Protein AF-A0A961L7F3-F1 (afdb_monomer_lite)

pLDDT: mean 91.5, std 8.27, range [60.72, 98.56]

Radius of gyration: 20.48 Å; chains: 1; bounding box: 46×17×49 Å

Secondary structure (DSSP, 8-state):
-GGGT---PPPTTTSGGG-TTSPPP--SHHHHHHHHHHHHHHHHHHS-SSGGGTT-

Sequence (56 aa):
DVAEGNPINVPRNYYPGDDPARPPQNRWRSHAHLLYGNWINEIYQTTPFDLNRIGR

Structure (mmCIF, N/CA/C/O backbone):
data_AF-A0A961L7F3-F1
#
_entry.id   AF-A0A961L7F3-F1
#
loop_
_atom_site.group_PDB
_atom_site.id
_atom_site.type_symbol
_atom_site.label_atom_id
_atom_site.label_alt_id
_atom_site.label_comp_id
_atom_site.label_asym_id
_atom_site.label_entity_id
_atom_site.label_seq_id
_atom_site.pdbx_PDB_ins_code
_atom_site.Cartn_x
_atom_site.Cartn_y
_atom_site.Cartn_z
_atom_site.occupancy
_atom_site.B_iso_or_equiv
_atom_site.auth_seq_id
_atom_site.auth_comp_id
_atom_site.auth_asym_id
_atom_site.auth_atom_id
_atom_site.pdbx_PDB_model_num
ATOM 1 N N . ASP A 1 1 ? -20.379 5.470 5.307 1.00 60.72 1 ASP A N 1
ATOM 2 C CA . ASP A 1 1 ? -19.504 5.407 6.496 1.00 60.72 1 ASP A CA 1
ATOM 3 C C . ASP A 1 1 ? -20.317 5.055 7.751 1.00 60.72 1 ASP A C 1
ATOM 5 O O . ASP A 1 1 ? -21.534 4.961 7.637 1.00 60.72 1 ASP A O 1
ATOM 9 N N . VAL A 1 2 ? -19.705 4.860 8.930 1.00 65.06 2 VAL A N 1
ATOM 10 C CA . VAL A 1 2 ? -20.426 4.711 10.221 1.00 65.06 2 VAL A CA 1
ATOM 11 C C . VAL A 1 2 ? -21.449 5.843 10.411 1.00 65.06 2 VAL A C 1
ATOM 13 O O . VAL A 1 2 ? -22.565 5.601 10.866 1.00 65.06 2 VAL A O 1
ATOM 16 N N . ALA A 1 3 ? -21.112 7.059 9.964 1.00 73.31 3 ALA A N 1
ATOM 17 C CA . ALA A 1 3 ? -22.008 8.218 9.957 1.00 73.31 3 ALA A CA 1
ATOM 18 C C . ALA A 1 3 ? -23.241 8.075 9.036 1.00 73.31 3 ALA A C 1
ATOM 20 O O . ALA A 1 3 ? -24.232 8.775 9.217 1.00 73.31 3 ALA A O 1
ATOM 21 N N . GLU A 1 4 ? -23.201 7.164 8.065 1.00 80.50 4 GLU A N 1
ATOM 22 C CA . GLU A 1 4 ? -24.296 6.879 7.126 1.00 80.50 4 GLU A CA 1
ATOM 23 C C . GLU A 1 4 ? -25.158 5.688 7.588 1.00 80.50 4 GLU A C 1
ATOM 25 O O . GLU A 1 4 ? -26.013 5.220 6.842 1.00 80.50 4 GLU A O 1
ATOM 30 N N . GLY A 1 5 ? -24.933 5.167 8.804 1.00 75.50 5 GLY A N 1
ATOM 31 C CA . GLY A 1 5 ? -25.720 4.072 9.388 1.00 75.50 5 GLY A CA 1
ATOM 32 C C . GLY A 1 5 ? -25.468 2.698 8.761 1.00 75.50 5 GLY A C 1
ATOM 33 O O . GLY A 1 5 ? -26.178 1.740 9.063 1.00 75.50 5 GLY A O 1
ATOM 34 N N . ASN A 1 6 ? -24.458 2.581 7.897 1.00 79.81 6 ASN A N 1
ATOM 35 C CA . ASN A 1 6 ? -24.109 1.315 7.269 1.00 79.81 6 ASN A CA 1
ATOM 36 C C . ASN A 1 6 ? -23.417 0.392 8.295 1.00 79.81 6 ASN A C 1
ATOM 38 O O . ASN A 1 6 ? -22.499 0.847 8.985 1.00 79.81 6 ASN A O 1
ATOM 42 N N . PRO A 1 7 ? -23.797 -0.897 8.401 1.00 80.69 7 PRO A N 1
ATOM 43 C CA . PRO A 1 7 ? -23.187 -1.831 9.344 1.00 80.69 7 PRO A CA 1
ATOM 44 C C . PRO A 1 7 ? -21.779 -2.220 8.869 1.00 80.69 7 PRO A C 1
ATOM 46 O O . PRO A 1 7 ? -21.585 -3.216 8.174 1.00 80.69 7 PRO A O 1
ATOM 49 N N . ILE A 1 8 ? -20.787 -1.403 9.221 1.00 86.56 8 ILE A N 1
ATOM 50 C CA . ILE A 1 8 ? -19.373 -1.595 8.885 1.00 86.56 8 ILE A CA 1
ATOM 51 C C . ILE A 1 8 ? -18.607 -1.884 10.175 1.00 86.56 8 ILE A C 1
ATOM 53 O O . ILE A 1 8 ? -18.732 -1.165 11.164 1.00 86.56 8 ILE A O 1
ATOM 57 N N . ASN A 1 9 ? -17.797 -2.941 10.160 1.00 88.25 9 ASN A N 1
ATOM 58 C CA . ASN A 1 9 ? -16.948 -3.299 11.293 1.00 88.25 9 ASN A CA 1
ATOM 59 C C . ASN A 1 9 ? -15.668 -2.456 11.321 1.00 88.25 9 ASN A C 1
ATOM 61 O O . ASN A 1 9 ? -15.139 -2.075 10.274 1.00 88.25 9 ASN A O 1
ATOM 65 N N . VAL A 1 10 ? -15.122 -2.246 12.521 1.00 89.69 10 VAL A N 1
ATOM 66 C CA . VAL A 1 10 ? -13.813 -1.605 12.697 1.00 89.69 10 VAL A CA 1
ATOM 67 C C . VAL A 1 10 ? -12.731 -2.429 11.978 1.00 89.69 10 VAL A C 1
ATOM 69 O O . VAL A 1 10 ? -12.717 -3.661 12.099 1.00 89.69 10 VAL A O 1
ATOM 72 N N . PRO A 1 11 ? -11.811 -1.793 11.225 1.00 91.62 11 PRO A N 1
ATOM 73 C CA . PRO A 1 11 ? -10.717 -2.506 10.580 1.00 91.62 11 PRO A CA 1
ATOM 74 C C . PRO A 1 11 ? -9.833 -3.215 11.611 1.00 91.62 11 PRO A C 1
ATOM 76 O O . PRO A 1 11 ? -9.310 -2.595 12.540 1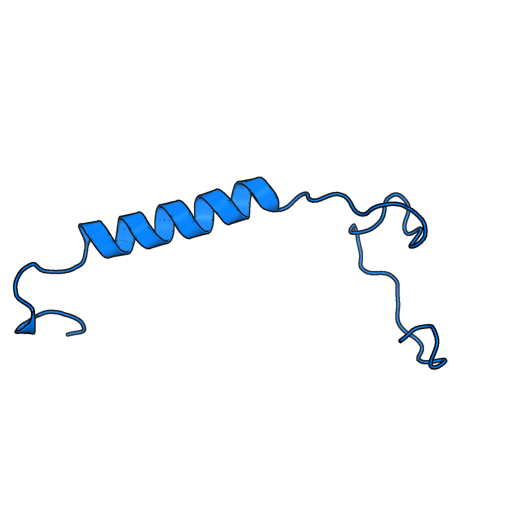.00 91.62 11 PRO A O 1
ATOM 79 N N . ARG A 1 12 ? -9.629 -4.523 11.424 1.00 91.88 12 ARG A N 1
ATOM 80 C CA . ARG A 1 12 ? -8.839 -5.336 12.357 1.00 91.88 12 ARG A CA 1
ATOM 81 C C . ARG A 1 12 ? -7.399 -4.844 12.446 1.00 91.88 12 ARG A C 1
ATOM 83 O O . ARG A 1 12 ? -6.750 -4.629 11.425 1.00 91.88 12 ARG A O 1
ATOM 90 N N . ASN A 1 13 ? -6.877 -4.779 13.672 1.00 92.31 13 ASN A N 1
ATOM 91 C CA . ASN A 1 13 ? -5.480 -4.441 13.974 1.00 92.31 13 ASN A CA 1
ATOM 92 C C . ASN A 1 13 ? -5.027 -3.053 13.480 1.00 92.31 13 ASN A C 1
ATOM 94 O O . ASN A 1 13 ? -3.822 -2.812 13.378 1.00 92.31 13 ASN A O 1
ATOM 98 N N . TYR A 1 14 ? -5.966 -2.155 13.173 1.00 94.25 14 TYR A N 1
ATOM 99 C CA . TYR A 1 14 ? -5.667 -0.811 12.678 1.00 94.25 14 TYR A CA 1
ATOM 100 C C . TYR A 1 14 ? -5.641 0.216 13.816 1.00 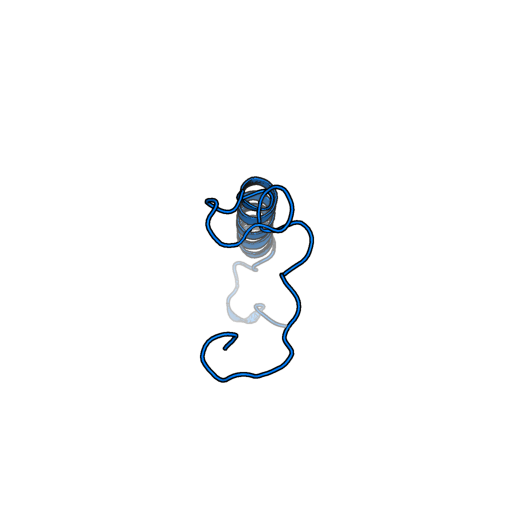94.25 14 TYR A C 1
ATOM 102 O O . TYR A 1 14 ? -4.637 0.907 14.021 1.00 94.25 14 TYR A O 1
ATOM 110 N N . TYR A 1 15 ? -6.716 0.255 14.605 1.00 95.12 15 TYR A N 1
ATOM 111 C CA . TYR A 1 15 ? -6.832 1.101 15.786 1.00 95.12 15 TYR A CA 1
ATOM 112 C C . TYR A 1 15 ? -6.421 0.351 17.063 1.00 95.12 15 TYR A C 1
ATOM 114 O O . TYR A 1 15 ? -6.756 -0.826 17.223 1.00 95.12 15 TYR A O 1
ATOM 122 N N . PRO A 1 16 ? -5.704 0.995 18.002 1.00 94.38 16 PRO A N 1
ATOM 123 C CA . PRO A 1 16 ? -5.368 0.373 19.278 1.00 94.38 16 PRO A CA 1
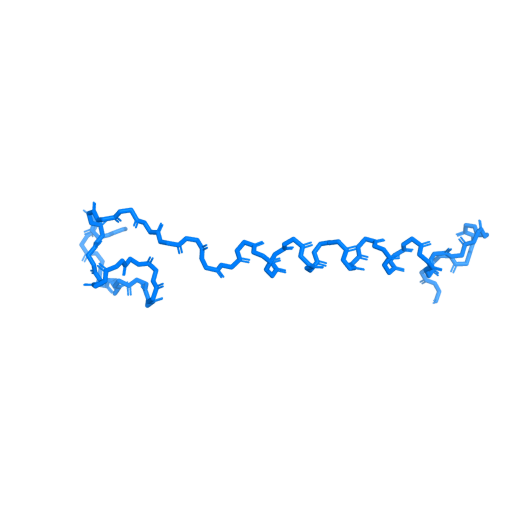ATOM 124 C C . PRO A 1 16 ? -6.614 0.009 20.101 1.00 94.38 16 PRO A C 1
ATOM 126 O O . PRO A 1 16 ? -7.293 0.888 20.625 1.00 94.38 16 PRO A O 1
ATOM 129 N N . GLY A 1 17 ? -6.869 -1.291 20.271 1.00 93.19 17 GLY A N 1
ATOM 130 C CA . GLY A 1 17 ? -8.026 -1.789 21.025 1.00 93.19 17 GLY A CA 1
ATOM 131 C C . GLY A 1 17 ? -9.364 -1.592 20.309 1.00 93.19 17 GLY A C 1
ATOM 132 O O . GLY A 1 17 ? -10.371 -1.429 20.983 1.00 93.19 17 GLY A O 1
ATOM 133 N N . ASP A 1 18 ? -9.356 -1.562 18.971 1.00 92.56 18 ASP A N 1
ATOM 134 C CA . ASP A 1 18 ? -10.540 -1.358 18.123 1.00 92.56 18 ASP A CA 1
ATOM 135 C C . ASP A 1 18 ? -11.288 -0.034 18.383 1.00 92.56 18 ASP A C 1
ATOM 137 O O . ASP A 1 18 ? -12.459 0.094 18.040 1.00 92.56 18 ASP A O 1
ATOM 141 N N . ASP A 1 19 ? -10.597 0.966 18.944 1.00 92.00 19 ASP A N 1
ATOM 142 C CA . ASP A 1 19 ? -11.134 2.299 19.245 1.00 92.00 19 ASP A CA 1
ATOM 143 C C . ASP A 1 19 ? -10.789 3.320 18.135 1.00 92.00 19 ASP A C 1
ATOM 145 O O . ASP A 1 19 ? -9.641 3.782 18.069 1.00 92.00 19 ASP A O 1
ATOM 149 N N . PRO A 1 20 ? -11.755 3.728 17.284 1.00 89.88 20 PRO A N 1
ATOM 150 C CA . PRO A 1 20 ? -11.521 4.662 16.180 1.00 89.88 20 PRO A CA 1
ATOM 151 C C . PRO A 1 20 ? -11.144 6.085 16.612 1.00 89.88 20 PRO A C 1
ATOM 153 O O . PRO A 1 20 ? -10.662 6.856 15.782 1.00 89.88 20 PRO A O 1
ATOM 156 N N . ALA A 1 21 ? -11.349 6.456 17.884 1.00 92.81 21 ALA A N 1
ATOM 157 C CA . ALA A 1 21 ? -10.940 7.759 18.408 1.00 92.81 21 ALA A CA 1
ATOM 158 C C . ALA A 1 21 ? -9.426 7.834 18.668 1.00 92.81 21 ALA A C 1
ATOM 160 O O . ALA A 1 21 ? -8.866 8.922 18.830 1.00 92.81 21 ALA A O 1
ATOM 161 N N . ARG A 1 22 ? -8.740 6.685 18.712 1.00 94.44 22 ARG A N 1
ATOM 162 C CA . ARG A 1 22 ? -7.294 6.615 18.933 1.00 94.44 22 ARG A CA 1
ATOM 163 C C . ARG A 1 22 ? -6.538 6.700 17.609 1.00 94.44 22 ARG A C 1
ATOM 165 O O . ARG A 1 22 ? -6.983 6.151 16.605 1.00 94.44 22 ARG A O 1
ATOM 172 N N . PRO A 1 23 ? -5.347 7.321 17.584 1.00 94.56 23 PRO A N 1
ATOM 173 C CA . PRO A 1 23 ? -4.537 7.346 16.375 1.00 94.56 23 PRO A CA 1
ATOM 174 C C . PRO A 1 23 ? -4.118 5.916 15.975 1.00 94.56 23 PRO A C 1
ATOM 176 O O . PRO A 1 23 ? -3.636 5.158 16.829 1.00 94.56 23 PRO A O 1
ATOM 179 N N . PRO A 1 24 ? -4.274 5.527 14.695 1.00 95.31 24 PRO A N 1
ATOM 180 C CA . PRO A 1 24 ? -3.889 4.206 14.220 1.00 95.31 24 PRO A CA 1
ATOM 181 C C . PRO A 1 24 ? -2.367 4.038 14.227 1.00 95.31 24 PRO A C 1
ATOM 183 O O . PRO A 1 24 ? -1.602 4.991 14.061 1.00 95.31 24 PRO A O 1
ATOM 186 N N . GLN A 1 25 ? -1.913 2.797 14.392 1.00 93.81 25 GLN A N 1
ATOM 187 C CA . GLN A 1 25 ? -0.487 2.476 14.376 1.00 93.81 25 GLN A CA 1
ATOM 188 C C . GLN A 1 25 ? -0.052 2.054 12.975 1.00 93.81 25 GLN A C 1
ATOM 190 O O . GLN A 1 25 ? -0.523 1.049 12.447 1.00 93.81 25 GLN A O 1
ATOM 195 N N . ASN A 1 26 ? 0.912 2.767 12.391 1.00 94.94 26 ASN A N 1
ATOM 196 C CA . ASN A 1 26 ? 1.487 2.367 11.110 1.00 94.94 26 ASN A CA 1
ATOM 197 C C . ASN A 1 26 ? 2.478 1.205 11.293 1.00 94.94 26 ASN A C 1
ATOM 199 O O . ASN A 1 26 ? 3.667 1.412 11.535 1.00 94.94 26 ASN A O 1
ATOM 203 N N . ARG A 1 27 ? 1.972 -0.025 11.166 1.00 95.31 27 ARG A N 1
ATOM 204 C CA . ARG A 1 27 ? 2.749 -1.270 11.310 1.00 95.31 27 ARG A CA 1
ATOM 205 C C . ARG A 1 27 ? 3.339 -1.789 9.994 1.00 95.31 27 ARG A C 1
ATOM 207 O O . ARG A 1 27 ? 4.150 -2.708 10.008 1.00 95.31 27 ARG A O 1
ATOM 214 N N . TRP A 1 28 ? 2.954 -1.207 8.859 1.00 97.19 28 TRP A N 1
ATOM 215 C CA . TRP A 1 28 ? 3.354 -1.656 7.518 1.00 97.19 28 TRP A CA 1
ATOM 216 C C . TRP A 1 28 ? 4.440 -0.783 6.881 1.00 97.19 28 TRP A C 1
ATOM 218 O O . TRP A 1 28 ? 4.988 -1.158 5.847 1.00 97.19 28 TRP A O 1
ATOM 228 N N . ARG A 1 29 ? 4.794 0.360 7.488 1.00 97.50 29 ARG A N 1
ATOM 229 C CA . ARG A 1 29 ? 5.743 1.331 6.917 1.00 97.50 29 ARG A CA 1
ATOM 230 C C . ARG A 1 29 ? 7.068 0.708 6.492 1.00 97.50 29 ARG A C 1
ATOM 232 O O . ARG A 1 29 ? 7.514 0.980 5.385 1.00 97.50 29 ARG A O 1
ATOM 239 N N . SER A 1 30 ? 7.698 -0.096 7.345 1.00 97.19 30 SER A N 1
ATOM 240 C CA . SER A 1 30 ? 8.997 -0.713 7.043 1.00 97.19 30 SER A CA 1
ATOM 241 C C . SER A 1 30 ? 8.920 -1.610 5.808 1.00 97.19 30 SER A C 1
ATOM 243 O O . SER A 1 30 ? 9.691 -1.441 4.869 1.00 97.19 30 SER A O 1
ATOM 245 N N . HIS A 1 31 ? 7.928 -2.496 5.767 1.00 97.81 31 HIS A N 1
ATOM 246 C CA . HIS A 1 31 ? 7.705 -3.415 4.655 1.00 97.81 31 HIS A CA 1
ATOM 247 C C . HIS A 1 31 ? 7.317 -2.686 3.366 1.00 97.81 31 HIS A C 1
ATOM 249 O O . HIS A 1 31 ? 7.750 -3.094 2.295 1.00 97.81 31 HIS A O 1
ATOM 255 N N . ALA A 1 32 ? 6.574 -1.579 3.453 1.00 98.06 32 ALA A N 1
ATOM 256 C CA . ALA A 1 32 ? 6.284 -0.742 2.292 1.00 98.06 32 ALA A CA 1
ATOM 257 C C . ALA A 1 32 ? 7.571 -0.152 1.688 1.00 98.06 32 ALA A C 1
ATOM 259 O O . ALA A 1 32 ? 7.769 -0.239 0.480 1.00 98.06 32 ALA A O 1
ATOM 260 N N . HIS A 1 33 ? 8.475 0.388 2.515 1.00 98.06 33 HIS A N 1
ATOM 261 C CA . HIS A 1 33 ? 9.761 0.902 2.022 1.00 98.06 33 HIS A CA 1
ATOM 262 C C . HIS A 1 33 ? 10.620 -0.210 1.411 1.00 98.06 33 HIS A C 1
ATOM 264 O O . HIS A 1 33 ? 11.213 0.004 0.358 1.00 98.06 33 HIS A O 1
ATOM 270 N N . LEU A 1 34 ? 10.649 -1.397 2.028 1.00 98.50 34 LEU A N 1
ATOM 271 C CA . LEU A 1 34 ? 11.354 -2.554 1.472 1.00 98.50 34 LEU A CA 1
ATOM 272 C C . LEU A 1 34 ? 10.772 -2.977 0.123 1.00 98.50 34 LEU A C 1
ATOM 274 O O . LEU A 1 34 ? 11.528 -3.197 -0.814 1.00 98.50 34 LEU A O 1
ATOM 278 N N . LEU A 1 35 ? 9.445 -3.051 0.001 1.00 98.56 35 LEU A N 1
ATOM 279 C CA . LEU A 1 35 ? 8.783 -3.433 -1.243 1.00 98.56 35 LEU A CA 1
ATOM 280 C C . LEU A 1 35 ? 9.153 -2.481 -2.384 1.00 98.56 35 LEU A C 1
ATOM 282 O O . LEU A 1 35 ? 9.626 -2.939 -3.418 1.00 98.56 35 LEU A O 1
ATOM 286 N N . TYR A 1 36 ? 8.982 -1.171 -2.187 1.00 98.19 36 TYR A N 1
ATOM 287 C CA . TYR A 1 36 ? 9.306 -0.189 -3.225 1.00 98.19 36 TYR A CA 1
ATOM 288 C C . TYR A 1 36 ? 10.804 -0.143 -3.531 1.00 98.19 36 TYR A C 1
ATOM 290 O O . TYR A 1 36 ? 11.180 -0.102 -4.700 1.00 98.19 36 TYR A O 1
ATOM 298 N N . GLY A 1 37 ? 11.659 -0.186 -2.506 1.00 98.25 37 GLY A N 1
ATOM 299 C CA . GLY A 1 37 ? 13.111 -0.178 -2.684 1.00 98.25 37 GLY A CA 1
ATOM 300 C C . GLY A 1 37 ? 13.601 -1.394 -3.467 1.00 98.25 37 GLY A C 1
ATOM 301 O O . GLY A 1 37 ? 14.318 -1.242 -4.454 1.00 98.25 37 GLY A O 1
ATOM 302 N N . ASN A 1 38 ? 13.153 -2.589 -3.080 1.00 98.38 38 ASN A N 1
ATOM 303 C CA . ASN A 1 38 ? 13.506 -3.828 -3.767 1.00 98.38 38 ASN A CA 1
ATOM 304 C C . ASN A 1 38 ? 12.960 -3.847 -5.195 1.00 98.38 38 ASN A C 1
ATOM 306 O O . ASN A 1 38 ? 13.688 -4.203 -6.114 1.00 98.38 38 ASN A O 1
ATOM 310 N N . TRP A 1 39 ? 11.708 -3.431 -5.396 1.00 98.25 39 TRP A N 1
ATOM 311 C CA . TRP A 1 39 ? 11.077 -3.412 -6.714 1.00 98.25 39 TRP A CA 1
ATOM 312 C C . TRP A 1 39 ? 11.791 -2.476 -7.696 1.00 98.25 39 TRP A C 1
ATOM 314 O O . TRP A 1 39 ? 12.087 -2.876 -8.820 1.00 98.25 39 TRP A O 1
ATOM 324 N N . ILE A 1 40 ? 12.125 -1.254 -7.271 1.00 97.88 40 ILE A N 1
ATOM 325 C CA . ILE A 1 40 ? 12.865 -0.301 -8.112 1.00 97.88 40 ILE A CA 1
ATOM 326 C C . ILE A 1 40 ? 14.271 -0.825 -8.409 1.00 97.88 40 ILE A C 1
ATOM 328 O O . ILE A 1 40 ? 14.727 -0.742 -9.548 1.00 97.88 40 ILE A O 1
ATOM 332 N N . ASN A 1 41 ? 14.951 -1.377 -7.401 1.00 97.88 41 ASN A 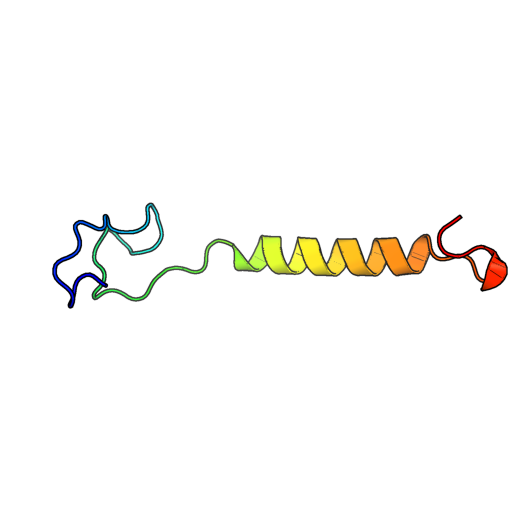N 1
ATOM 333 C CA . ASN A 1 41 ? 16.268 -1.970 -7.593 1.00 97.88 41 ASN A CA 1
ATOM 334 C C . ASN A 1 41 ? 16.225 -3.130 -8.602 1.00 97.88 41 ASN A C 1
ATOM 336 O O . ASN A 1 41 ? 17.078 -3.197 -9.481 1.00 97.88 41 ASN A O 1
ATOM 340 N N . GLU A 1 42 ? 15.220 -4.000 -8.515 1.00 97.56 42 GLU A N 1
ATOM 341 C CA . GLU A 1 42 ? 15.035 -5.108 -9.455 1.00 97.56 42 GLU A CA 1
ATOM 342 C C . GLU A 1 42 ? 14.832 -4.597 -10.885 1.00 97.56 42 GLU A C 1
ATOM 344 O O . GLU A 1 42 ? 15.521 -5.042 -11.801 1.00 97.56 42 GLU A O 1
ATOM 349 N N . ILE A 1 43 ? 13.953 -3.608 -11.089 1.00 96.00 43 ILE A N 1
ATOM 350 C CA . ILE A 1 43 ? 13.756 -2.980 -12.406 1.00 96.00 43 ILE A CA 1
ATOM 351 C C . ILE A 1 43 ? 15.077 -2.416 -12.930 1.00 96.00 43 ILE A C 1
ATOM 353 O O . ILE A 1 43 ? 15.430 -2.646 -14.085 1.00 96.00 43 ILE A O 1
ATOM 357 N N . TYR A 1 44 ? 15.821 -1.695 -12.093 1.00 95.06 44 TYR A N 1
ATOM 358 C CA . TYR A 1 44 ? 17.085 -1.086 -12.491 1.00 95.06 44 TYR A CA 1
ATOM 359 C C . TYR A 1 44 ? 18.124 -2.127 -12.932 1.00 95.06 44 TYR A C 1
ATOM 361 O O . TYR A 1 44 ? 18.787 -1.934 -13.947 1.00 95.06 44 TYR A O 1
ATOM 369 N N . GLN A 1 45 ? 18.253 -3.236 -12.200 1.00 94.94 45 GLN A N 1
ATOM 370 C CA . GLN A 1 45 ? 19.235 -4.281 -12.508 1.00 94.94 45 GLN A CA 1
ATOM 371 C C . GLN A 1 45 ? 18.840 -5.142 -13.711 1.00 94.94 45 GLN A C 1
ATOM 373 O O . GLN A 1 45 ? 19.709 -5.612 -14.444 1.00 94.94 45 GLN A O 1
ATOM 378 N N . THR A 1 46 ? 17.542 -5.366 -13.910 1.00 94.62 46 THR A N 1
ATOM 379 C CA . THR A 1 46 ? 17.040 -6.281 -14.945 1.00 94.62 46 THR A CA 1
ATOM 380 C C . THR A 1 46 ? 16.736 -5.596 -16.273 1.00 94.62 46 THR A C 1
ATOM 382 O O . THR A 1 46 ? 16.683 -6.276 -17.298 1.00 94.62 46 THR A O 1
ATOM 385 N N . THR A 1 47 ? 16.566 -4.268 -16.294 1.00 95.38 47 THR A N 1
ATOM 386 C CA . THR A 1 47 ? 16.281 -3.529 -17.531 1.00 95.38 47 THR A CA 1
ATOM 387 C C . THR A 1 47 ? 17.481 -3.601 -18.484 1.00 95.38 47 THR A C 1
ATOM 389 O O . THR A 1 47 ? 18.564 -3.114 -18.149 1.00 95.38 47 THR A O 1
ATOM 392 N N . PRO A 1 48 ? 17.323 -4.173 -19.695 1.00 94.00 48 PRO A N 1
ATOM 393 C CA . PRO A 1 48 ? 18.396 -4.213 -20.680 1.00 94.00 48 PRO A CA 1
ATOM 394 C C . PRO A 1 48 ? 18.819 -2.810 -21.123 1.00 94.00 48 PRO A C 1
ATOM 396 O O . PRO A 1 48 ? 17.984 -1.925 -21.287 1.00 94.00 48 PRO A O 1
ATOM 399 N N . PHE A 1 49 ? 20.111 -2.632 -21.413 1.00 92.06 49 PHE A N 1
ATOM 400 C CA . PHE A 1 49 ? 20.622 -1.371 -21.964 1.00 92.06 49 PHE A CA 1
ATOM 401 C C . PHE A 1 49 ? 20.070 -1.066 -23.369 1.00 92.06 49 PHE A C 1
ATOM 403 O O . PHE A 1 49 ? 19.799 0.086 -23.698 1.00 92.06 49 PHE A O 1
ATOM 410 N N . ASP A 1 50 ? 19.894 -2.095 -24.205 1.00 95.56 50 ASP A N 1
ATOM 411 C CA . ASP A 1 50 ? 19.259 -1.944 -25.518 1.00 95.56 50 ASP A CA 1
ATOM 412 C C . ASP A 1 50 ? 17.742 -1.803 -25.359 1.00 95.56 50 ASP A C 1
ATOM 414 O O . ASP A 1 50 ? 17.050 -2.755 -24.986 1.00 95.56 50 ASP A O 1
ATOM 418 N N . LEU A 1 51 ? 17.232 -0.621 -25.704 1.00 92.06 51 LEU A N 1
ATOM 419 C CA . LEU A 1 51 ? 15.816 -0.269 -25.607 1.00 92.06 51 LEU A CA 1
ATOM 420 C C . LEU A 1 51 ? 14.907 -1.238 -26.377 1.00 92.06 51 LEU A C 1
ATOM 422 O O . LEU A 1 51 ? 13.788 -1.498 -25.941 1.00 92.06 51 LEU A O 1
ATOM 426 N N . ASN A 1 52 ? 15.385 -1.836 -27.476 1.00 95.38 52 ASN A N 1
ATOM 427 C CA . ASN A 1 52 ? 14.597 -2.788 -28.269 1.00 95.38 52 ASN A CA 1
ATOM 428 C C . ASN A 1 52 ? 14.356 -4.127 -27.554 1.00 95.38 52 ASN A C 1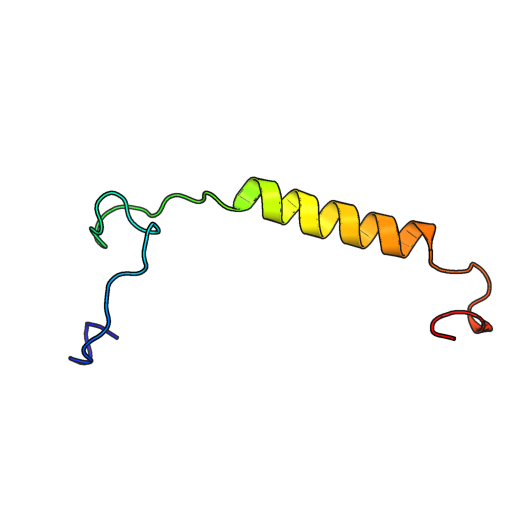
ATOM 430 O O . ASN A 1 52 ? 13.563 -4.947 -28.034 1.00 95.38 52 ASN A O 1
ATOM 434 N N . ARG A 1 53 ? 15.071 -4.382 -26.451 1.00 92.94 53 ARG A N 1
ATOM 435 C CA . ARG A 1 53 ? 14.983 -5.608 -25.647 1.00 92.94 53 ARG A CA 1
ATOM 436 C C . ARG A 1 53 ? 14.093 -5.461 -24.413 1.00 92.94 53 ARG A C 1
ATOM 438 O O . ARG A 1 53 ? 13.849 -6.461 -23.747 1.00 92.94 53 ARG A O 1
A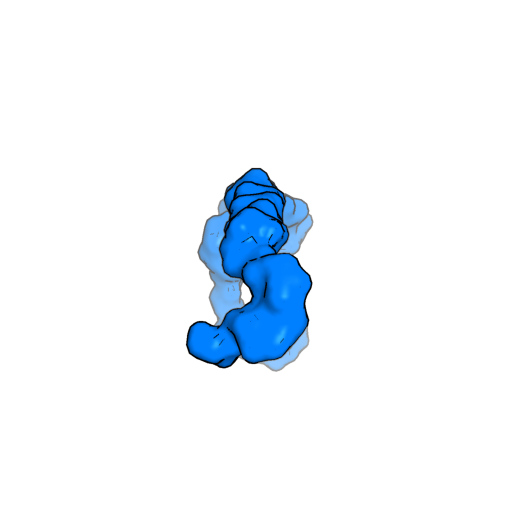TOM 445 N N . ILE A 1 54 ? 13.616 -4.257 -24.103 1.00 90.81 54 ILE A N 1
ATOM 446 C CA . ILE A 1 54 ? 12.722 -4.022 -22.965 1.00 90.81 54 ILE A CA 1
ATOM 447 C C . ILE A 1 54 ? 11.359 -4.679 -23.249 1.00 90.81 54 ILE A C 1
ATOM 449 O O . ILE A 1 54 ? 10.768 -4.443 -24.299 1.00 90.81 54 ILE A O 1
ATOM 453 N N . GLY A 1 55 ? 10.856 -5.491 -22.311 1.00 82.00 55 GLY A N 1
ATOM 454 C CA . GLY A 1 55 ? 9.503 -6.070 -22.361 1.00 82.00 55 GLY A CA 1
ATOM 455 C C . GLY A 1 55 ? 9.287 -7.228 -23.346 1.00 82.00 55 GLY A C 1
ATOM 456 O O . GLY A 1 55 ? 8.134 -7.544 -23.635 1.00 82.00 55 GLY A O 1
ATOM 457 N N . ARG A 1 56 ? 10.361 -7.829 -23.875 1.00 75.69 56 ARG A N 1
ATOM 458 C CA . ARG A 1 56 ? 10.293 -9.061 -24.681 1.00 75.69 56 ARG A CA 1
ATOM 459 C C . ARG A 1 56 ? 10.185 -10.320 -23.832 1.00 75.69 56 ARG A C 1
ATOM 461 O O . ARG A 1 56 ? 10.741 -10.315 -22.713 1.00 75.69 56 ARG A O 1
#

Foldseek 3Di:
DVVVVDPDAQPPQQADVSDPVGHGDDPCVVVVCVVVVVVVVCCVVPADPPPVPGPD